Protein AF-A0A4R8B702-F1 (afdb_monomer_lite)

Structure (mmCIF, N/CA/C/O backbone):
data_AF-A0A4R8B702-F1
#
_entry.id   AF-A0A4R8B702-F1
#
loop_
_atom_site.group_PDB
_atom_site.id
_atom_site.type_symbol
_atom_site.label_atom_id
_atom_site.label_alt_id
_atom_site.label_comp_id
_atom_site.label_asym_id
_atom_site.label_entity_id
_atom_site.label_seq_id
_atom_site.pdbx_PDB_ins_code
_atom_site.Cartn_x
_atom_site.Cartn_y
_atom_site.Cartn_z
_atom_site.occupancy
_atom_site.B_iso_or_equiv
_atom_site.auth_seq_id
_atom_site.auth_comp_id
_atom_site.auth_asym_id
_atom_site.auth_atom_id
_atom_site.pdbx_PDB_model_num
ATOM 1 N N . MET A 1 1 ? 7.503 -3.100 14.290 1.00 61.41 1 MET A N 1
ATOM 2 C CA . MET A 1 1 ? 6.376 -3.760 15.011 1.00 61.41 1 MET A CA 1
ATOM 3 C C . MET A 1 1 ? 5.172 -2.812 15.042 1.00 61.41 1 MET A C 1
ATOM 5 O O . MET A 1 1 ? 5.399 -1.609 15.155 1.00 61.41 1 MET A O 1
ATOM 9 N N . ILE A 1 2 ? 3.929 -3.298 14.896 1.00 64.69 2 ILE A N 1
ATOM 10 C CA . ILE A 1 2 ? 2.716 -2.446 14.837 1.00 64.69 2 ILE A CA 1
ATOM 11 C C . ILE A 1 2 ? 2.502 -1.730 16.185 1.00 64.69 2 ILE A C 1
ATOM 13 O O . ILE A 1 2 ? 2.564 -2.370 17.229 1.00 64.69 2 ILE A O 1
ATOM 17 N N . LYS A 1 3 ? 2.280 -0.409 16.165 1.00 71.06 3 LYS A N 1
ATOM 18 C CA . LYS A 1 3 ? 1.964 0.426 17.338 1.00 71.06 3 LYS A CA 1
ATOM 19 C C . LYS A 1 3 ? 0.454 0.566 17.533 1.00 71.06 3 LYS A C 1
ATOM 21 O O . LYS A 1 3 ? -0.012 0.439 18.657 1.00 71.06 3 LYS A O 1
ATOM 26 N N . SER A 1 4 ? -0.294 0.853 16.467 1.00 74.44 4 SER A N 1
ATOM 27 C CA . SER A 1 4 ? -1.756 0.965 16.522 1.00 74.44 4 SER A CA 1
ATOM 28 C C . SER A 1 4 ? -2.393 0.775 15.147 1.00 74.44 4 SER A C 1
ATOM 30 O O . SER A 1 4 ? -1.775 1.084 14.129 1.00 74.44 4 SER A O 1
ATOM 32 N N . ILE A 1 5 ? -3.647 0.327 15.133 1.00 76.44 5 ILE A N 1
ATOM 33 C CA . ILE A 1 5 ? -4.518 0.299 13.954 1.00 76.44 5 ILE A CA 1
ATOM 34 C C . ILE A 1 5 ? -5.766 1.113 14.308 1.00 76.44 5 ILE A C 1
ATOM 36 O O . ILE A 1 5 ? -6.379 0.873 15.346 1.00 76.44 5 ILE A O 1
ATOM 40 N N . THR A 1 6 ? -6.127 2.084 13.474 1.00 78.88 6 THR A N 1
ATOM 41 C CA . THR A 1 6 ? -7.293 2.956 13.663 1.00 78.88 6 THR A CA 1
ATOM 42 C C . THR A 1 6 ? -8.143 2.917 12.401 1.00 78.88 6 THR A C 1
ATOM 44 O O . THR A 1 6 ? -7.648 3.223 11.324 1.00 78.88 6 THR A O 1
ATOM 47 N N . LYS A 1 7 ? -9.424 2.556 12.511 1.00 78.50 7 LYS A N 1
ATOM 48 C CA . LYS A 1 7 ? -10.370 2.685 11.394 1.00 78.50 7 LYS A CA 1
ATOM 49 C C . LYS A 1 7 ? -10.682 4.170 11.180 1.00 78.50 7 LYS A C 1
ATOM 51 O O . LYS A 1 7 ? -11.076 4.839 12.131 1.00 78.50 7 LYS A O 1
ATOM 56 N N . THR A 1 8 ? -10.472 4.684 9.971 1.00 79.06 8 THR A N 1
ATOM 57 C CA . THR A 1 8 ? -10.678 6.104 9.626 1.00 79.06 8 THR A CA 1
ATOM 58 C C . THR A 1 8 ? -11.894 6.323 8.732 1.00 79.06 8 THR A C 1
ATOM 60 O O . THR A 1 8 ? -12.475 7.404 8.768 1.00 79.06 8 THR A O 1
ATOM 63 N N . ALA A 1 9 ? -12.317 5.302 7.983 1.00 75.56 9 ALA A N 1
ATOM 64 C CA . ALA A 1 9 ? -13.558 5.294 7.212 1.00 75.56 9 ALA A CA 1
ATOM 65 C C . ALA A 1 9 ? -14.111 3.864 7.104 1.00 75.56 9 ALA A C 1
ATOM 67 O O . ALA A 1 9 ? -13.550 2.932 7.682 1.00 75.56 9 ALA A O 1
ATOM 68 N N . GLU A 1 10 ? -15.218 3.674 6.385 1.00 74.19 10 GLU A N 1
ATOM 69 C CA . GLU A 1 10 ? -15.817 2.350 6.176 1.00 74.19 10 GLU A CA 1
ATOM 70 C C . GLU A 1 10 ? -14.832 1.366 5.529 1.00 74.19 10 GLU A C 1
ATOM 72 O O . GLU A 1 10 ? -14.710 0.230 5.992 1.00 74.19 10 GLU A O 1
ATOM 77 N N . ASP A 1 11 ? -14.068 1.850 4.553 1.00 68.06 11 ASP A N 1
ATOM 78 C CA . ASP A 1 11 ? -13.073 1.120 3.775 1.00 68.06 11 ASP A CA 1
ATOM 79 C C . ASP A 1 11 ? -11.622 1.522 4.095 1.00 68.06 11 ASP A C 1
ATOM 81 O O . ASP A 1 11 ? -10.710 0.926 3.525 1.00 68.06 11 ASP A O 1
ATOM 85 N N . GLU A 1 12 ? -11.394 2.468 5.020 1.00 64.38 12 GLU A N 1
ATOM 86 C CA . GLU A 1 12 ? -10.068 3.013 5.344 1.00 64.38 12 GLU A CA 1
ATOM 87 C C . GLU A 1 12 ? -9.593 2.647 6.756 1.00 64.38 12 GLU A C 1
ATOM 89 O O . GLU A 1 12 ? -10.288 2.863 7.755 1.00 64.38 12 GLU A O 1
ATOM 94 N N . ILE A 1 13 ? -8.364 2.124 6.844 1.00 71.06 13 ILE A N 1
ATOM 95 C CA . ILE A 1 13 ? -7.646 1.941 8.110 1.00 71.06 13 ILE A CA 1
ATOM 96 C C . ILE A 1 13 ? -6.286 2.638 8.066 1.00 71.06 13 ILE A C 1
ATOM 98 O O . ILE A 1 13 ? -5.534 2.508 7.100 1.00 71.06 13 ILE A O 1
ATOM 102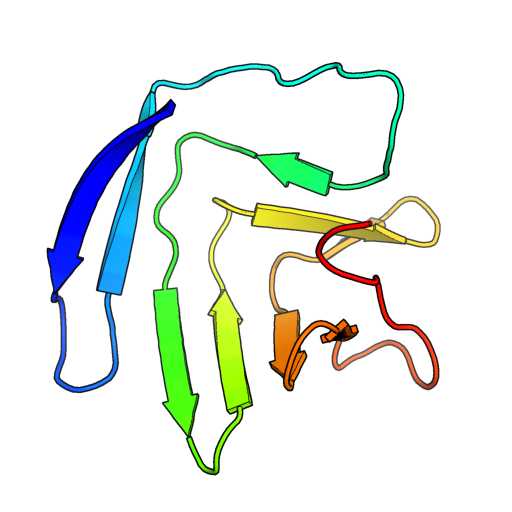 N N . GLU A 1 14 ? -5.963 3.342 9.146 1.00 70.75 14 GLU A N 1
ATOM 103 C CA . GLU A 1 14 ? -4.654 3.913 9.432 1.00 70.75 14 GLU A CA 1
ATOM 104 C C . GLU A 1 14 ? -3.859 2.939 10.305 1.00 70.75 14 GLU A C 1
ATOM 106 O O . GLU A 1 14 ? -4.292 2.562 11.395 1.00 70.75 14 GLU A O 1
ATOM 111 N N . VAL A 1 15 ? -2.668 2.550 9.850 1.00 70.62 15 VAL A N 1
ATOM 112 C CA . VAL A 1 15 ? -1.751 1.715 10.636 1.00 70.62 15 VAL A CA 1
ATOM 113 C C . VAL A 1 15 ? -0.503 2.509 11.001 1.00 70.62 15 VAL A C 1
ATOM 115 O O . VAL A 1 15 ? 0.149 3.078 10.128 1.00 70.62 15 VAL A O 1
ATOM 118 N N . LYS A 1 16 ? -0.166 2.536 12.295 1.00 70.69 16 LYS A N 1
ATOM 119 C CA . LYS A 1 16 ? 1.079 3.104 12.828 1.00 70.69 16 LYS A CA 1
ATOM 120 C C . LYS A 1 16 ? 1.983 1.977 13.292 1.00 70.69 16 LYS A C 1
ATOM 122 O O . LYS A 1 16 ? 1.538 1.073 13.996 1.00 70.69 16 LYS A O 1
ATOM 127 N N . TRP A 1 17 ? 3.266 2.062 12.981 1.00 67.75 17 TRP A N 1
ATOM 128 C CA . TRP A 1 17 ? 4.295 1.112 13.410 1.00 67.75 17 TRP A CA 1
ATOM 129 C C . TRP A 1 17 ? 5.315 1.864 14.262 1.00 67.75 17 TRP A C 1
ATOM 131 O O . TRP A 1 17 ? 5.566 3.039 14.018 1.00 67.75 17 TRP A O 1
ATOM 141 N N . LYS A 1 18 ? 5.945 1.215 15.247 1.00 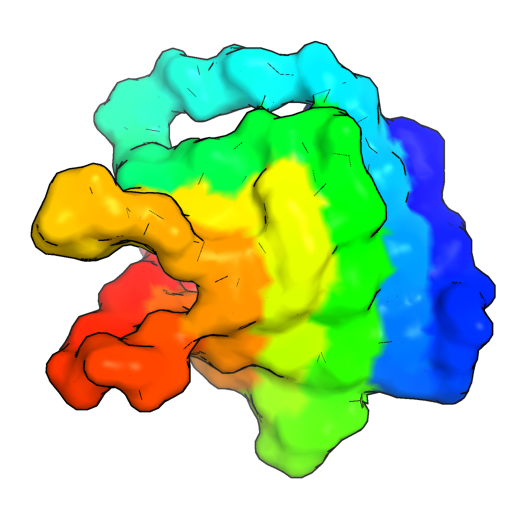62.72 18 LYS A N 1
ATOM 142 C CA . LYS A 1 18 ? 7.192 1.767 15.796 1.00 62.72 18 LYS A CA 1
ATOM 143 C C . LYS A 1 18 ? 8.212 1.771 14.658 1.00 62.72 18 LYS A C 1
ATOM 145 O O . LYS A 1 18 ? 8.387 0.723 14.037 1.00 62.72 18 LYS A O 1
ATOM 150 N N . SER A 1 19 ? 8.831 2.922 14.384 1.00 54.91 19 SER A N 1
ATOM 151 C CA . SER A 1 19 ? 9.893 3.050 13.381 1.00 54.91 19 SER A CA 1
ATOM 152 C C . SER A 1 19 ? 10.936 1.956 13.609 1.00 54.91 19 SER A C 1
ATOM 154 O O . SER A 1 19 ? 11.604 1.926 14.641 1.00 54.91 19 SER A O 1
ATOM 156 N N . THR A 1 20 ? 11.011 1.000 12.689 1.00 48.66 20 THR A N 1
ATOM 157 C CA . THR A 1 20 ? 11.976 -0.097 12.733 1.00 48.66 20 THR A CA 1
ATOM 158 C C . THR A 1 20 ? 12.608 -0.214 11.360 1.00 48.66 20 THR A C 1
ATOM 160 O O . THR A 1 20 ? 11.898 -0.435 10.378 1.00 48.66 20 THR A O 1
ATOM 163 N N . TRP A 1 21 ? 13.934 -0.095 11.288 1.00 44.81 21 TRP A N 1
ATOM 164 C CA . TRP A 1 21 ? 14.691 -0.520 10.117 1.00 44.81 21 TRP A CA 1
ATOM 165 C C . TRP A 1 21 ? 14.704 -2.045 10.089 1.00 44.81 21 TRP A C 1
ATOM 167 O O . TRP A 1 21 ? 15.498 -2.682 10.773 1.00 44.81 21 TRP A O 1
ATOM 177 N N . PHE A 1 22 ? 13.800 -2.640 9.317 1.00 44.81 22 PHE A N 1
ATOM 178 C CA . PHE A 1 22 ? 13.911 -4.050 8.978 1.00 44.81 22 PHE A CA 1
ATOM 179 C C . PHE A 1 22 ? 14.911 -4.159 7.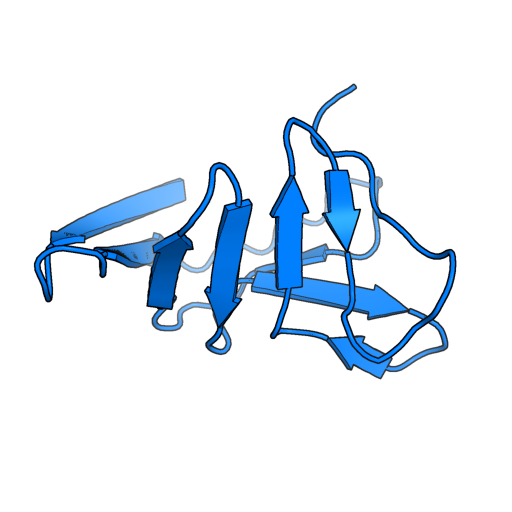823 1.00 44.81 22 PHE A C 1
ATOM 181 O O . PHE A 1 22 ? 14.552 -4.031 6.658 1.00 44.81 22 PHE A O 1
ATOM 188 N N . VAL A 1 23 ? 16.194 -4.291 8.166 1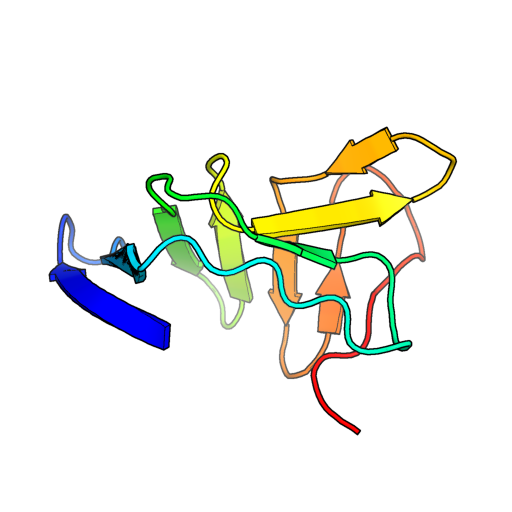.00 46.06 23 VAL A N 1
ATOM 189 C CA . VAL A 1 23 ? 17.249 -4.698 7.228 1.00 46.06 23 VAL A CA 1
ATOM 190 C C . VAL A 1 23 ? 17.423 -6.206 7.383 1.00 46.06 23 VAL A C 1
ATOM 192 O O . VAL A 1 23 ? 18.486 -6.692 7.756 1.00 46.06 23 VAL A O 1
ATOM 195 N N . GLU A 1 24 ? 16.357 -6.973 7.161 1.00 40.09 24 GLU A N 1
ATOM 196 C CA . GLU A 1 24 ? 16.569 -8.376 6.821 1.00 40.09 24 GLU A CA 1
ATOM 197 C C . GLU A 1 24 ? 16.963 -8.425 5.350 1.00 40.09 24 GLU A C 1
ATOM 199 O O . GLU A 1 24 ? 16.439 -7.682 4.524 1.00 40.09 24 GLU A O 1
ATOM 204 N N . ARG A 1 25 ? 17.947 -9.271 5.046 1.00 45.53 25 ARG A N 1
ATOM 205 C CA . ARG A 1 25 ? 18.661 -9.442 3.768 1.00 45.53 25 ARG A CA 1
ATOM 206 C C . ARG A 1 25 ? 17.776 -9.807 2.560 1.00 45.53 25 ARG A C 1
ATOM 208 O O . ARG A 1 25 ? 18.281 -10.289 1.552 1.00 45.53 25 ARG A O 1
ATOM 215 N N . ILE A 1 26 ? 16.468 -9.608 2.651 1.00 43.03 26 ILE A N 1
ATOM 216 C CA . ILE A 1 26 ? 15.468 -10.020 1.687 1.00 43.03 26 ILE A CA 1
ATOM 217 C C . ILE A 1 26 ? 14.555 -8.820 1.427 1.00 43.03 26 ILE A C 1
ATOM 219 O O . ILE A 1 26 ? 13.655 -8.514 2.201 1.00 43.03 26 ILE A O 1
ATOM 223 N N . SER A 1 27 ? 14.752 -8.222 0.256 1.00 45.62 27 SER A N 1
ATOM 224 C CA . SER A 1 27 ? 13.699 -7.602 -0.541 1.00 45.62 27 SER A CA 1
ATOM 225 C C . SER A 1 27 ? 13.437 -6.101 -0.383 1.00 45.62 27 SER A C 1
ATOM 227 O O . SER A 1 27 ? 13.343 -5.526 0.692 1.00 45.62 27 SER A O 1
ATOM 229 N N . ASP A 1 28 ? 13.235 -5.506 -1.552 1.00 58.59 28 ASP A N 1
ATOM 230 C CA . ASP A 1 28 ? 13.013 -4.122 -1.957 1.00 58.59 28 ASP A CA 1
ATOM 231 C C . ASP A 1 28 ? 11.902 -3.311 -1.251 1.00 58.59 28 ASP A C 1
ATOM 233 O O . ASP A 1 28 ? 11.453 -2.301 -1.789 1.00 58.59 28 ASP A O 1
ATOM 237 N N . ALA A 1 29 ? 11.426 -3.692 -0.066 1.00 57.38 29 ALA A N 1
ATOM 238 C CA . ALA A 1 29 ? 10.345 -3.001 0.634 1.00 57.38 29 ALA A CA 1
ATOM 239 C C . ALA A 1 29 ? 10.874 -2.036 1.714 1.00 57.38 29 ALA A C 1
ATOM 241 O O . ALA A 1 29 ? 11.656 -2.417 2.582 1.00 57.38 29 ALA A O 1
ATOM 242 N N . LYS A 1 30 ? 10.428 -0.773 1.691 1.00 63.16 30 LYS A N 1
ATOM 243 C CA . LYS A 1 30 ? 10.755 0.242 2.708 1.00 63.16 30 LYS A CA 1
ATOM 244 C C . LYS A 1 30 ? 9.537 0.526 3.581 1.00 63.16 30 LYS A C 1
ATOM 246 O O . LYS A 1 30 ? 8.499 0.941 3.069 1.00 63.16 30 LYS A O 1
ATOM 251 N N . PHE A 1 31 ? 9.709 0.378 4.893 1.00 63.12 31 PHE A N 1
ATOM 252 C CA . PHE A 1 31 ? 8.728 0.775 5.899 1.00 63.12 31 PHE A CA 1
ATOM 253 C C . PHE A 1 31 ? 9.141 2.114 6.514 1.00 63.12 31 PHE A C 1
ATOM 255 O O . PHE A 1 31 ? 10.303 2.289 6.886 1.00 63.12 31 PHE A O 1
ATOM 262 N N . THR A 1 32 ? 8.222 3.073 6.604 1.00 64.19 32 THR A N 1
ATOM 263 C CA . THR A 1 32 ? 8.465 4.343 7.308 1.00 64.19 32 THR A CA 1
ATOM 264 C C . THR A 1 32 ? 7.394 4.587 8.361 1.00 64.19 32 THR A C 1
ATOM 266 O O . THR A 1 32 ? 6.279 4.074 8.247 1.00 64.19 32 THR A O 1
ATOM 269 N N . ASP A 1 33 ? 7.736 5.352 9.402 1.00 61.03 33 ASP A N 1
ATOM 270 C CA . ASP A 1 33 ? 6.758 5.831 10.380 1.00 61.03 33 ASP A CA 1
ATOM 271 C C . ASP A 1 33 ? 5.856 6.875 9.714 1.00 61.03 33 ASP A C 1
ATOM 273 O O . ASP A 1 33 ? 6.145 8.071 9.669 1.00 61.03 33 ASP A O 1
ATOM 277 N N . ALA A 1 34 ? 4.813 6.380 9.059 1.00 64.75 34 ALA A N 1
ATOM 278 C CA . ALA A 1 34 ? 3.897 7.174 8.273 1.00 64.75 34 ALA A CA 1
ATOM 279 C C . ALA A 1 34 ? 2.516 6.526 8.254 1.00 64.75 34 ALA A C 1
ATOM 281 O O . ALA A 1 34 ? 2.350 5.335 8.515 1.00 64.75 34 ALA A O 1
ATOM 282 N N . LYS A 1 35 ? 1.519 7.337 7.908 1.00 69.44 35 LYS A N 1
ATOM 283 C CA . LYS A 1 35 ? 0.144 6.888 7.716 1.00 69.44 35 LYS A CA 1
ATOM 284 C C . LYS A 1 35 ? 0.059 6.015 6.466 1.00 69.44 35 LYS A C 1
ATOM 286 O O . LYS A 1 35 ? 0.598 6.375 5.414 1.00 69.44 35 LYS A O 1
ATOM 291 N N . MET A 1 36 ? -0.629 4.889 6.594 1.00 76.69 36 MET A N 1
ATOM 292 C CA . MET A 1 36 ? -1.074 4.071 5.473 1.00 76.69 36 MET A CA 1
ATOM 293 C C . MET A 1 36 ? -2.570 4.277 5.308 1.00 76.69 36 MET A C 1
ATOM 295 O O . MET A 1 36 ? -3.280 4.260 6.306 1.00 76.69 36 MET A O 1
ATOM 299 N N . LYS A 1 37 ? -3.031 4.453 4.074 1.00 82.12 37 LYS A N 1
ATOM 300 C CA . LYS A 1 37 ? -4.447 4.347 3.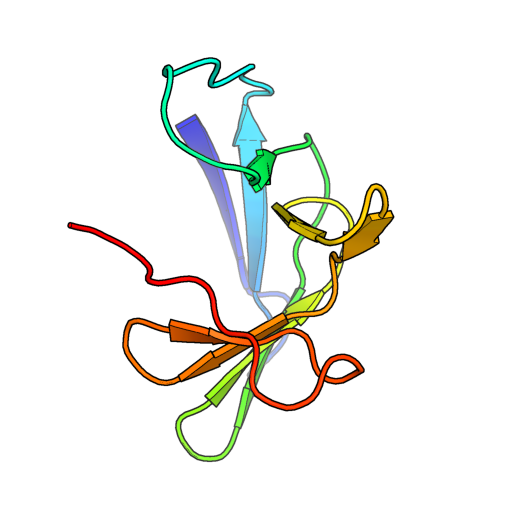731 1.00 82.12 37 LYS A CA 1
ATOM 301 C C . LYS A 1 37 ? -4.650 3.037 3.004 1.00 82.12 37 LYS A C 1
ATOM 303 O O . LYS A 1 37 ? -3.913 2.744 2.059 1.00 82.12 37 LYS A O 1
ATOM 308 N N . LEU A 1 38 ? -5.632 2.273 3.448 1.00 82.81 38 LEU A N 1
ATOM 309 C CA . LEU A 1 38 ? -6.096 1.075 2.768 1.00 82.81 38 LEU A CA 1
ATOM 310 C C . LEU A 1 38 ? -7.483 1.358 2.205 1.00 82.81 38 LEU A C 1
ATOM 312 O O . LEU A 1 38 ? -8.225 2.097 2.827 1.00 82.81 38 LEU A O 1
ATOM 316 N N . LYS A 1 39 ? -7.806 0.815 1.037 1.00 86.00 39 LYS A N 1
ATOM 317 C CA . LYS A 1 39 ? -9.167 0.782 0.498 1.00 86.00 39 LYS A CA 1
ATOM 318 C C . LYS A 1 39 ? -9.456 -0.624 0.009 1.00 86.00 39 LYS A C 1
ATOM 320 O O . LYS A 1 39 ? -8.633 -1.197 -0.703 1.00 86.00 39 LYS A O 1
ATOM 325 N N . PHE A 1 40 ? -10.613 -1.164 0.362 1.00 85.38 40 PHE A N 1
ATOM 326 C CA . PHE A 1 40 ? -11.049 -2.485 -0.079 1.00 85.38 40 PHE A CA 1
ATOM 327 C C . PHE A 1 40 ? -12.134 -2.341 -1.139 1.00 85.38 40 PHE A C 1
ATOM 329 O O . PHE A 1 40 ? -13.184 -1.768 -0.880 1.00 85.38 40 PHE A O 1
ATOM 336 N N . GLU A 1 41 ? -11.887 -2.858 -2.340 1.00 87.44 41 GLU A N 1
ATOM 337 C CA . GLU A 1 41 ? -12.853 -2.794 -3.437 1.00 87.44 41 GLU A CA 1
ATOM 338 C C . GLU A 1 41 ? -12.675 -3.994 -4.369 1.00 87.44 41 GLU A C 1
ATOM 340 O O . GLU A 1 41 ? -11.563 -4.287 -4.812 1.00 87.44 41 GLU A O 1
ATOM 345 N N . ALA A 1 42 ? -13.773 -4.696 -4.669 1.00 87.38 42 ALA A N 1
ATOM 346 C CA . ALA A 1 42 ? -13.808 -5.817 -5.613 1.00 87.38 42 ALA A CA 1
ATOM 347 C C . ALA A 1 42 ? -12.702 -6.877 -5.381 1.00 87.38 42 ALA A C 1
ATOM 349 O O . ALA A 1 42 ? -11.996 -7.266 -6.312 1.00 87.38 42 ALA A O 1
ATOM 350 N N . ASN A 1 43 ? -12.532 -7.331 -4.130 1.00 85.50 43 ASN A N 1
ATOM 351 C CA . ASN A 1 43 ? -11.493 -8.285 -3.697 1.00 85.50 43 ASN A CA 1
ATOM 352 C C . ASN A 1 43 ? -10.041 -7.803 -3.873 1.00 85.50 43 ASN A C 1
ATOM 354 O O . ASN A 1 43 ? -9.104 -8.604 -3.848 1.00 85.50 43 ASN A O 1
ATOM 358 N N . LYS A 1 44 ? -9.838 -6.494 -4.040 1.00 90.50 44 LYS A N 1
ATOM 359 C CA . LYS A 1 44 ? -8.522 -5.857 -4.095 1.00 90.50 44 LYS A CA 1
ATOM 360 C C . LYS A 1 44 ? -8.358 -4.930 -2.902 1.00 90.50 44 LYS A C 1
ATOM 362 O O . LYS A 1 44 ? -9.306 -4.270 -2.480 1.00 90.50 44 LYS A O 1
ATOM 367 N N . MET A 1 45 ? -7.138 -4.862 -2.387 1.00 88.69 45 MET A N 1
ATOM 368 C CA . MET A 1 45 ? -6.753 -3.903 -1.358 1.00 88.69 45 MET A CA 1
ATOM 369 C C . MET A 1 45 ? -5.807 -2.879 -1.980 1.00 88.69 45 MET A C 1
ATOM 371 O O . MET A 1 45 ? -4.708 -3.211 -2.410 1.00 88.69 45 MET A O 1
ATOM 375 N N . TYR A 1 46 ? -6.225 -1.626 -2.035 1.00 89.31 46 TYR A N 1
ATOM 376 C CA . TYR A 1 46 ? -5.414 -0.517 -2.516 1.00 89.31 46 TYR A CA 1
ATOM 377 C C . TYR A 1 46 ? -4.692 0.092 -1.329 1.00 89.31 46 TYR A C 1
ATOM 379 O O . TYR A 1 46 ? -5.328 0.448 -0.341 1.00 89.31 46 TYR A O 1
ATOM 387 N N . THR A 1 47 ? -3.375 0.219 -1.415 1.00 87.19 47 THR A N 1
ATOM 388 C CA . THR A 1 47 ? -2.567 0.833 -0.364 1.00 87.19 47 THR A CA 1
ATOM 389 C C . THR A 1 47 ? -1.973 2.129 -0.881 1.00 87.19 47 THR A C 1
ATOM 391 O O . THR A 1 47 ? -1.479 2.182 -2.005 1.00 87.19 47 THR A O 1
ATOM 394 N N . SER A 1 48 ? -1.977 3.171 -0.060 1.00 83.81 48 SER A N 1
ATOM 395 C CA . SER A 1 48 ? -1.288 4.428 -0.353 1.00 83.81 48 SER A CA 1
ATOM 396 C C . SER A 1 48 ? -0.725 5.056 0.922 1.00 83.81 48 SER A C 1
ATOM 398 O O . SER A 1 48 ? -0.981 4.594 2.038 1.00 83.81 48 SER A O 1
ATOM 400 N N . GLY A 1 49 ? 0.062 6.119 0.761 1.00 79.44 49 GLY A N 1
ATOM 401 C CA . GLY A 1 49 ? 0.776 6.767 1.861 1.00 79.44 49 GLY A CA 1
ATOM 402 C C . GLY A 1 49 ? 2.211 6.262 2.009 1.00 79.44 49 GLY A C 1
ATOM 403 O O . GLY A 1 49 ? 2.628 5.302 1.374 1.00 79.44 49 GLY A O 1
ATOM 404 N N . LYS A 1 50 ? 3.022 6.940 2.823 1.00 77.88 50 LYS A N 1
ATOM 405 C CA . LYS A 1 50 ? 4.482 6.711 2.844 1.00 77.88 50 LYS A CA 1
ATOM 406 C C . LYS A 1 50 ? 4.899 5.477 3.658 1.00 77.88 50 LYS A C 1
ATOM 408 O O . LYS A 1 50 ? 6.072 5.110 3.646 1.00 77.88 50 LYS A O 1
ATOM 413 N N . ALA A 1 51 ? 3.949 4.840 4.342 1.00 73.56 51 ALA A N 1
ATOM 414 C CA . ALA A 1 51 ? 4.186 3.776 5.313 1.00 73.56 51 ALA A CA 1
ATOM 415 C C . ALA A 1 51 ? 4.860 2.532 4.726 1.00 73.56 51 ALA A C 1
ATOM 417 O O . ALA A 1 51 ? 5.737 1.966 5.368 1.00 73.56 51 ALA A O 1
ATOM 418 N N . ILE A 1 52 ? 4.461 2.128 3.518 1.00 76.44 52 ILE A N 1
ATOM 419 C CA . ILE A 1 52 ? 4.995 0.970 2.797 1.00 76.44 52 ILE A CA 1
ATOM 420 C C . ILE A 1 52 ? 5.320 1.422 1.379 1.00 76.44 52 ILE A C 1
ATOM 422 O O . ILE A 1 52 ? 4.538 2.148 0.763 1.00 76.44 52 ILE A O 1
ATOM 426 N N . GLY A 1 53 ? 6.466 1.005 0.852 1.00 80.38 53 GLY A N 1
ATOM 427 C CA . GLY A 1 53 ? 6.766 1.160 -0.563 1.00 80.38 53 GLY A CA 1
ATOM 428 C C . GLY A 1 53 ? 7.646 0.042 -1.094 1.00 80.38 53 GLY A C 1
ATOM 429 O O . GLY A 1 53 ? 8.512 -0.452 -0.380 1.00 80.38 53 GLY A O 1
ATOM 430 N N . ILE A 1 54 ? 7.428 -0.335 -2.350 1.00 81.12 54 ILE A N 1
ATOM 431 C CA . ILE A 1 54 ? 8.236 -1.320 -3.073 1.00 81.12 54 ILE A CA 1
ATOM 432 C C . ILE A 1 54 ? 9.195 -0.569 -3.987 1.00 81.12 54 ILE A C 1
ATOM 434 O O . ILE A 1 54 ? 8.789 0.310 -4.750 1.00 81.12 54 ILE A O 1
ATOM 438 N N . LYS A 1 55 ? 10.478 -0.907 -3.916 1.00 83.88 55 LYS A N 1
ATOM 439 C CA . LYS A 1 55 ? 11.501 -0.392 -4.810 1.00 83.88 55 LYS A CA 1
ATOM 440 C C . LYS A 1 55 ? 11.490 -1.204 -6.102 1.00 83.88 55 LYS A C 1
ATOM 442 O O . LYS A 1 55 ? 11.568 -2.425 -6.099 1.00 83.88 55 LYS A O 1
ATOM 447 N N . TYR A 1 56 ? 11.391 -0.506 -7.221 1.00 83.81 56 TYR A N 1
ATOM 448 C CA . TYR A 1 56 ? 11.482 -1.078 -8.554 1.00 83.81 56 TYR A CA 1
ATOM 449 C C . TYR A 1 56 ? 12.189 -0.079 -9.465 1.00 83.81 56 TYR A C 1
ATOM 451 O O . TYR A 1 56 ? 11.903 1.117 -9.422 1.00 83.81 56 TYR A O 1
ATOM 459 N N . ASN A 1 57 ? 13.151 -0.551 -10.260 1.00 85.38 57 ASN A N 1
ATOM 460 C CA . ASN A 1 57 ? 13.944 0.284 -11.168 1.00 85.38 57 ASN A CA 1
ATOM 461 C C . ASN A 1 57 ? 14.460 1.591 -10.514 1.00 85.38 57 ASN A C 1
ATOM 463 O O . ASN A 1 57 ? 14.239 2.697 -11.005 1.00 85.38 57 ASN A O 1
ATOM 467 N N . LYS A 1 58 ? 15.099 1.460 -9.340 1.00 84.62 58 LYS A N 1
ATOM 468 C CA . LYS A 1 58 ? 15.646 2.5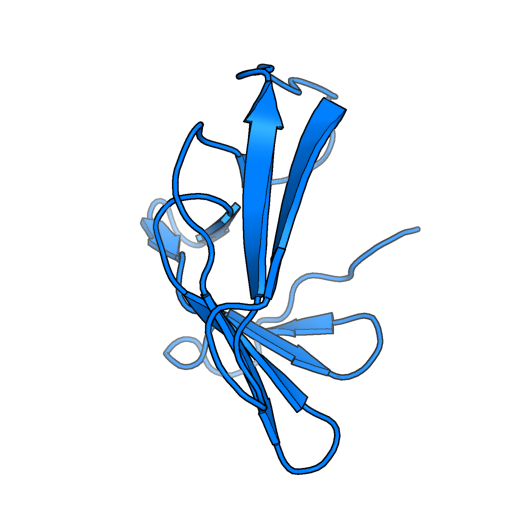64 -8.519 1.00 84.62 58 LYS A CA 1
ATOM 469 C C . LYS A 1 58 ? 14.616 3.568 -7.959 1.00 84.62 58 LYS A C 1
ATOM 471 O O . LYS A 1 58 ? 15.023 4.475 -7.238 1.00 84.62 58 LYS A O 1
ATOM 476 N N . LYS A 1 59 ? 13.312 3.398 -8.205 1.00 85.88 59 LYS A N 1
ATOM 477 C CA . LYS A 1 59 ? 12.227 4.232 -7.657 1.00 85.88 59 LYS A CA 1
ATOM 478 C C . LYS A 1 59 ? 11.451 3.481 -6.579 1.00 85.88 59 LYS A C 1
ATOM 480 O O . LYS A 1 59 ? 11.324 2.266 -6.655 1.00 85.88 59 LYS A O 1
ATOM 485 N N . VAL A 1 60 ? 10.934 4.197 -5.582 1.00 84.69 60 VAL A N 1
ATOM 486 C CA . VAL A 1 60 ? 10.054 3.632 -4.545 1.00 84.69 60 VAL A CA 1
ATOM 487 C C . VAL A 1 60 ? 8.609 3.960 -4.897 1.00 84.69 60 VAL A C 1
ATOM 489 O O . VAL A 1 60 ? 8.281 5.116 -5.153 1.00 84.69 60 VAL A O 1
ATOM 492 N N . TYR A 1 61 ? 7.760 2.939 -4.905 1.00 86.69 61 TYR A N 1
ATOM 493 C CA . TYR A 1 61 ? 6.340 3.044 -5.199 1.00 86.69 61 TYR A CA 1
ATOM 494 C C . TYR A 1 61 ? 5.538 2.736 -3.946 1.00 86.69 61 TYR A C 1
ATOM 496 O O . TYR A 1 61 ? 5.628 1.644 -3.394 1.00 86.69 61 TYR A O 1
ATOM 504 N N . ASN A 1 62 ? 4.751 3.711 -3.508 1.00 87.50 62 ASN A N 1
ATOM 505 C CA . ASN A 1 62 ? 3.951 3.646 -2.287 1.00 87.50 62 ASN A CA 1
ATOM 506 C C . ASN A 1 62 ? 2.463 3.374 -2.548 1.00 87.50 62 ASN A C 1
ATOM 508 O O . ASN A 1 62 ? 1.721 3.020 -1.635 1.00 87.50 62 ASN A O 1
ATOM 512 N N . ASN A 1 63 ? 2.040 3.542 -3.802 1.00 90.00 63 ASN A N 1
ATOM 513 C CA . ASN A 1 63 ? 0.691 3.233 -4.249 1.00 90.00 63 ASN A CA 1
ATOM 514 C C . ASN A 1 63 ? 0.700 1.826 -4.832 1.00 90.00 63 ASN A C 1
ATOM 516 O O . ASN A 1 63 ? 1.257 1.615 -5.912 1.00 90.00 63 ASN A O 1
ATOM 520 N N . LEU A 1 64 ? 0.124 0.878 -4.101 1.00 90.31 64 LEU A N 1
ATOM 521 C CA . LEU A 1 64 ? 0.137 -0.536 -4.455 1.00 90.31 64 LEU A CA 1
ATOM 522 C C . LEU A 1 64 ? -1.289 -1.072 -4.530 1.00 90.31 64 LEU A C 1
ATOM 524 O O . LEU A 1 64 ? -2.195 -0.570 -3.867 1.00 90.31 64 LEU A O 1
ATOM 528 N N . ILE A 1 65 ? -1.476 -2.116 -5.328 1.00 91.88 65 ILE A N 1
ATOM 529 C CA . ILE A 1 65 ? -2.708 -2.905 -5.347 1.00 91.88 65 ILE A CA 1
ATOM 530 C C . ILE A 1 65 ? -2.347 -4.304 -4.889 1.00 91.88 65 ILE A C 1
ATOM 532 O O . ILE A 1 65 ? -1.511 -4.957 -5.503 1.00 91.88 65 ILE A O 1
ATOM 536 N N . ILE A 1 66 ? -2.973 -4.770 -3.823 1.00 90.44 66 ILE A N 1
ATOM 537 C CA . ILE A 1 66 ? -2.808 -6.114 -3.297 1.00 90.44 66 ILE A CA 1
ATOM 538 C C . ILE A 1 66 ? -3.971 -6.973 -3.785 1.00 90.44 66 ILE A C 1
ATOM 540 O O . ILE A 1 66 ? -5.140 -6.624 -3.610 1.00 90.44 66 ILE A O 1
ATOM 544 N N . ILE A 1 67 ? -3.631 -8.098 -4.412 1.00 90.44 67 ILE A N 1
ATOM 545 C CA . ILE A 1 67 ? -4.574 -9.115 -4.880 1.00 90.44 67 ILE A CA 1
ATOM 546 C C . ILE A 1 67 ? -4.049 -10.468 -4.401 1.00 90.44 67 ILE A C 1
ATOM 548 O O . ILE A 1 67 ? -2.993 -10.923 -4.850 1.00 90.44 67 ILE A O 1
ATOM 552 N N . GLY A 1 68 ? -4.755 -11.095 -3.459 1.00 87.56 68 GLY A N 1
ATOM 553 C CA . GLY A 1 68 ? -4.268 -12.298 -2.781 1.00 87.56 68 GLY A CA 1
ATOM 554 C C . GLY A 1 68 ? -2.912 -12.050 -2.112 1.00 87.56 68 GLY A C 1
ATOM 555 O O . GLY A 1 68 ? -2.773 -11.148 -1.291 1.00 87.56 68 GLY A O 1
ATOM 556 N N . ASN A 1 69 ? -1.897 -12.826 -2.496 1.00 87.25 69 ASN A N 1
ATOM 557 C CA . ASN A 1 69 ? -0.524 -12.705 -1.996 1.00 87.25 69 ASN A CA 1
ATOM 558 C C . ASN A 1 69 ? 0.406 -11.909 -2.929 1.00 87.25 69 ASN A C 1
ATOM 560 O O . ASN A 1 69 ? 1.619 -12.096 -2.890 1.00 87.25 69 ASN A O 1
ATOM 564 N N . LYS A 1 70 ? -0.130 -11.054 -3.804 1.00 88.06 70 LYS A N 1
ATOM 565 C CA . LYS A 1 70 ? 0.664 -10.271 -4.760 1.00 88.06 70 LYS A CA 1
ATOM 566 C C . LYS A 1 70 ? 0.415 -8.781 -4.576 1.00 88.06 70 LYS A C 1
ATOM 568 O O . LYS A 1 70 ? -0.735 -8.358 -4.533 1.00 88.06 70 LYS A O 1
ATOM 573 N N . ALA A 1 71 ? 1.485 -7.994 -4.525 1.00 89.25 71 ALA A N 1
ATOM 574 C CA . ALA A 1 71 ? 1.457 -6.537 -4.546 1.00 89.25 71 ALA A CA 1
ATOM 575 C C . ALA A 1 71 ? 1.884 -6.015 -5.924 1.00 89.25 71 ALA A C 1
ATOM 577 O O . ALA A 1 71 ? 2.984 -6.292 -6.397 1.00 89.25 71 ALA A O 1
ATOM 578 N N . TYR A 1 72 ? 1.023 -5.234 -6.561 1.00 91.00 72 TYR A N 1
ATOM 579 C CA . TYR A 1 72 ? 1.215 -4.666 -7.890 1.00 91.00 72 TYR A CA 1
ATOM 580 C C . TYR A 1 72 ? 1.500 -3.170 -7.802 1.00 91.00 72 TYR A C 1
ATOM 582 O O . TYR A 1 72 ? 0.914 -2.470 -6.977 1.00 91.00 72 TYR A O 1
ATOM 590 N N . ILE A 1 73 ? 2.344 -2.674 -8.707 1.00 90.62 73 ILE A N 1
ATOM 591 C CA . ILE A 1 73 ? 2.537 -1.240 -8.934 1.00 90.62 73 ILE A CA 1
ATOM 592 C C . ILE A 1 73 ? 1.656 -0.856 -10.135 1.00 90.62 73 ILE A C 1
ATOM 594 O O . ILE A 1 73 ? 1.961 -1.291 -11.244 1.00 90.62 73 ILE A O 1
ATOM 598 N N . PRO A 1 74 ? 0.593 -0.044 -9.974 1.00 88.25 74 PRO A N 1
ATOM 599 C CA . PRO A 1 74 ? -0.366 0.242 -11.051 1.00 88.25 74 PRO A CA 1
ATOM 600 C C . PRO A 1 74 ? 0.270 0.781 -12.337 1.00 88.25 74 PRO A C 1
ATOM 602 O O . PRO A 1 74 ? -0.198 0.503 -13.437 1.00 88.25 74 PRO A O 1
ATOM 605 N N . SER A 1 75 ? 1.347 1.555 -12.195 1.00 87.81 75 SER A N 1
ATOM 606 C CA . SER A 1 75 ? 2.066 2.184 -13.303 1.00 87.81 75 SER A CA 1
ATOM 607 C C . SER A 1 75 ? 3.115 1.286 -13.966 1.00 87.81 75 SER A C 1
ATOM 609 O O . SER A 1 75 ? 3.720 1.700 -14.952 1.00 87.81 75 SER A O 1
ATOM 611 N N . VAL A 1 76 ? 3.343 0.070 -13.460 1.00 86.81 76 VAL A N 1
ATOM 612 C CA . VAL A 1 76 ? 4.321 -0.879 -14.008 1.00 86.81 76 VAL A CA 1
ATOM 613 C C . VAL A 1 76 ? 3.585 -2.138 -14.455 1.00 86.81 76 VAL A C 1
ATOM 615 O O . VAL A 1 76 ? 3.197 -2.980 -13.647 1.00 86.81 76 VAL A O 1
ATOM 618 N N . LYS A 1 77 ? 3.389 -2.281 -15.769 1.00 84.50 77 LYS A N 1
ATOM 619 C CA . LYS A 1 77 ? 2.735 -3.465 -16.341 1.00 84.50 77 LYS A CA 1
ATOM 620 C C . LYS A 1 77 ? 3.567 -4.725 -16.085 1.00 84.50 77 LYS A C 1
ATOM 622 O O . LYS A 1 77 ? 4.779 -4.721 -16.268 1.00 84.50 77 LYS A O 1
ATOM 627 N N . GLY A 1 78 ? 2.896 -5.808 -15.696 1.00 79.81 78 GLY A N 1
ATOM 628 C CA . GLY A 1 78 ? 3.490 -7.144 -15.560 1.00 79.81 78 GLY A CA 1
ATOM 629 C C . GLY A 1 78 ? 4.355 -7.369 -14.316 1.00 79.81 78 GLY A C 1
ATOM 630 O O . GLY A 1 78 ? 4.677 -8.516 -14.021 1.00 79.81 78 GLY A O 1
ATOM 631 N N . TYR A 1 79 ? 4.693 -6.326 -13.552 1.00 80.25 79 TYR A N 1
ATOM 632 C CA . TYR A 1 79 ? 5.469 -6.477 -12.324 1.00 80.25 79 TYR A CA 1
ATOM 633 C C . TYR A 1 79 ? 4.563 -6.663 -11.107 1.00 80.25 79 TYR A C 1
ATOM 635 O O . TYR A 1 79 ? 3.660 -5.862 -10.851 1.00 80.25 79 TYR A O 1
ATOM 643 N N . HIS A 1 80 ? 4.849 -7.695 -10.320 1.00 83.12 80 HIS A N 1
ATOM 644 C CA . HIS A 1 80 ? 4.255 -7.875 -9.006 1.00 83.12 80 HIS A CA 1
ATOM 645 C C . HIS A 1 80 ? 5.279 -8.413 -8.016 1.00 83.12 80 HIS A C 1
ATOM 647 O O . HIS A 1 80 ? 6.115 -9.256 -8.340 1.00 83.12 80 HIS A O 1
ATOM 653 N N . TRP A 1 81 ? 5.160 -7.976 -6.775 1.00 83.56 81 TRP A N 1
ATOM 654 C CA . TRP A 1 81 ? 5.923 -8.494 -5.659 1.00 83.56 81 TRP A CA 1
ATOM 655 C C . TRP A 1 81 ? 5.108 -9.555 -4.920 1.00 83.56 81 TRP A C 1
ATOM 657 O O . TRP A 1 81 ? 3.929 -9.344 -4.637 1.00 83.56 81 TRP A O 1
ATOM 667 N N . LYS A 1 82 ? 5.706 -10.712 -4.632 1.00 83.62 82 LYS A N 1
ATOM 668 C CA . LYS A 1 82 ? 5.039 -11.787 -3.889 1.00 83.62 82 LYS A CA 1
ATOM 669 C C . LYS A 1 82 ? 5.160 -11.511 -2.387 1.00 83.62 82 LYS A C 1
ATOM 671 O O . LYS A 1 82 ? 6.260 -11.332 -1.883 1.00 83.62 82 LYS A O 1
ATOM 676 N N . ILE A 1 83 ? 4.025 -11.476 -1.701 1.00 79.75 83 ILE A N 1
ATOM 677 C CA . ILE A 1 83 ? 3.899 -11.276 -0.259 1.00 79.75 83 ILE A CA 1
ATOM 678 C C . ILE A 1 83 ? 3.969 -12.647 0.429 1.00 79.75 83 ILE A C 1
ATOM 680 O O . ILE A 1 83 ? 3.156 -13.525 0.140 1.00 79.75 83 ILE A O 1
ATOM 684 N N . GLY A 1 84 ? 4.914 -12.815 1.357 1.00 73.75 84 GLY A N 1
ATOM 685 C CA . GLY A 1 84 ? 5.182 -14.089 2.042 1.00 73.75 84 GLY A CA 1
ATOM 686 C C . GLY A 1 84 ? 6.250 -14.945 1.342 1.00 73.75 84 GLY A C 1
ATOM 687 O O . GLY A 1 84 ? 6.883 -14.483 0.397 1.00 73.75 84 GLY A O 1
ATOM 688 N N . LYS A 1 85 ? 6.471 -16.178 1.828 1.00 52.53 85 LYS A N 1
ATOM 689 C CA . LYS A 1 85 ? 7.348 -17.177 1.175 1.00 52.53 85 LYS A CA 1
ATOM 690 C C . LYS A 1 85 ? 6.843 -17.518 -0.231 1.00 52.53 85 LYS A C 1
ATOM 692 O O . LYS A 1 85 ? 5.631 -17.770 -0.404 1.00 52.53 85 LYS A O 1
#

Sequence (85 aa):
MIKSITKTAEDEIEVKWKSTWFVERISDAKFTDAKMKLKFEANKMYTSGKAIGIKYNKKVYNNLIIIGNKAYIPSVKGYHWKIGK

Radius of gyration: 12.85 Å; chains: 1; bounding box: 34×24×34 Å

pLDDT: mean 75.41, std 13.79, range [40.09, 91.88]

Secondary structure (DSSP, 8-state):
-EEEEEE-SSS-EEEEE-------SS-SEEE-SS--EEEEETTEEEEESTTEEEEETTEEE--EEEETTEEE-TTSTT-EEEP--

Foldseek 3Di:
DWPDWAAPDPFWIWTADDADPPPDVDFQKDAGRWTWTWGDDPQKIWIAIPGIWGDDPNDTAGTWIDHPQWTDRPPDPPDIDGHDD